Protein AF-A0A7Y8SS20-F1 (afdb_monomer_lite)

Radius of gyration: 17.13 Å; chains: 1; bounding box: 30×24×53 Å

Structure (mmCIF, N/CA/C/O backbone):
data_AF-A0A7Y8SS20-F1
#
_entry.id   AF-A0A7Y8SS20-F1
#
loop_
_atom_site.group_PDB
_atom_site.id
_atom_site.type_symbol
_atom_site.label_atom_id
_atom_site.label_alt_id
_atom_site.label_comp_id
_atom_site.label_asym_id
_atom_site.label_entity_id
_atom_site.label_seq_id
_atom_site.pdbx_PDB_ins_code
_atom_site.Cartn_x
_atom_site.Cartn_y
_atom_site.Cartn_z
_atom_site.occupancy
_atom_site.B_iso_or_equiv
_atom_site.auth_seq_id
_atom_site.auth_comp_id
_atom_site.auth_asym_id
_atom_site.auth_atom_id
_atom_site.pdbx_PDB_model_num
ATOM 1 N N . PRO A 1 1 ? -18.708 -18.074 33.729 1.00 55.59 1 PRO A N 1
ATOM 2 C CA . PRO A 1 1 ? -18.152 -16.998 32.873 1.00 55.59 1 PRO A CA 1
ATOM 3 C C . PRO A 1 1 ? -17.551 -15.880 33.739 1.00 55.59 1 PRO A C 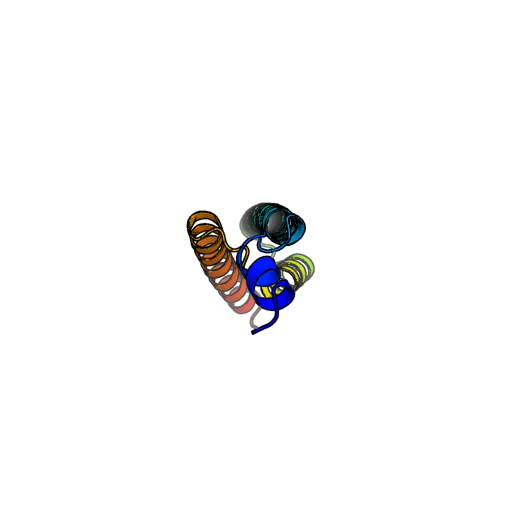1
ATOM 5 O O . PRO A 1 1 ? -18.288 -15.232 34.475 1.00 55.59 1 PRO A O 1
ATOM 8 N N . SER A 1 2 ? -16.221 -15.728 33.742 1.00 63.97 2 SER A N 1
ATOM 9 C CA . SER A 1 2 ? -15.551 -14.679 34.523 1.00 63.97 2 SER A CA 1
ATOM 10 C C . SER A 1 2 ? -15.852 -13.298 33.939 1.00 63.97 2 SER A C 1
ATOM 12 O O . SER A 1 2 ? -16.008 -13.142 32.728 1.00 63.97 2 SER A O 1
ATOM 14 N N . LEU A 1 3 ? -15.930 -12.292 34.809 1.00 58.44 3 LEU A N 1
ATOM 15 C CA . LEU A 1 3 ? -16.110 -10.889 34.431 1.00 58.44 3 LEU A CA 1
ATOM 16 C C . LEU A 1 3 ? -15.014 -10.417 33.456 1.00 58.44 3 LEU A C 1
ATOM 18 O O . LEU A 1 3 ? -15.296 -9.644 32.544 1.00 58.44 3 LEU A O 1
ATOM 22 N N . ASP A 1 4 ? -13.808 -10.979 33.571 1.00 54.84 4 ASP A N 1
ATOM 23 C CA . ASP A 1 4 ? -12.690 -10.741 32.651 1.00 54.84 4 ASP A CA 1
ATOM 24 C C . ASP A 1 4 ? -13.002 -11.156 31.204 1.00 54.84 4 ASP A C 1
ATOM 26 O O . ASP A 1 4 ? -12.598 -10.475 30.264 1.00 54.84 4 ASP A O 1
ATOM 30 N N . ALA A 1 5 ? -13.780 -12.226 31.004 1.00 64.25 5 ALA A N 1
ATOM 31 C CA . ALA A 1 5 ? -14.194 -12.671 29.672 1.00 64.25 5 ALA A CA 1
ATOM 32 C C . ALA A 1 5 ? -15.253 -11.748 29.041 1.00 64.25 5 ALA A C 1
ATOM 34 O O . ALA A 1 5 ? -15.360 -11.678 27.819 1.00 64.25 5 ALA A O 1
ATOM 35 N N . VAL A 1 6 ? -16.020 -11.020 29.861 1.00 59.47 6 VAL A N 1
ATOM 36 C CA . VAL A 1 6 ? -17.012 -10.032 29.400 1.00 59.47 6 VAL A CA 1
ATOM 37 C C . VAL A 1 6 ? -16.352 -8.668 29.162 1.00 59.47 6 VAL A C 1
ATOM 39 O O . VAL A 1 6 ? -16.690 -7.991 28.195 1.00 59.47 6 VAL A O 1
ATOM 42 N N . LEU A 1 7 ? -15.349 -8.294 29.963 1.00 56.59 7 LEU A N 1
ATOM 43 C CA . LEU A 1 7 ? -14.559 -7.072 29.769 1.00 56.59 7 LEU A CA 1
ATOM 44 C C . LEU A 1 7 ? -13.656 -7.140 28.530 1.00 56.59 7 LEU A C 1
ATOM 46 O O . LEU A 1 7 ? -13.555 -6.152 27.805 1.00 56.59 7 LEU A O 1
ATOM 50 N N . ALA A 1 8 ? -13.087 -8.310 28.218 1.00 60.16 8 ALA A N 1
ATOM 51 C CA . ALA A 1 8 ? -12.368 -8.540 26.961 1.00 60.16 8 ALA A CA 1
ATOM 52 C C . ALA A 1 8 ? -13.258 -8.354 25.714 1.00 60.16 8 ALA A C 1
ATOM 54 O O . ALA A 1 8 ? -12.752 -8.078 24.629 1.00 60.16 8 ALA A O 1
ATOM 55 N N . LEU A 1 9 ? -14.582 -8.471 25.871 1.00 55.97 9 LEU A N 1
ATOM 56 C CA . LEU A 1 9 ? -15.561 -8.315 24.796 1.00 55.97 9 LEU A CA 1
ATOM 57 C C . LEU A 1 9 ? -16.128 -6.883 24.689 1.00 55.97 9 LEU A C 1
ATOM 59 O O . LEU A 1 9 ? -16.699 -6.539 23.659 1.00 55.97 9 LEU A O 1
ATOM 63 N N . GLN A 1 10 ? -15.981 -6.045 25.726 1.00 61.78 10 GLN A N 1
ATOM 64 C CA . GLN A 1 10 ? -16.591 -4.704 25.801 1.00 61.78 10 GLN A CA 1
ATOM 65 C C . GLN A 1 10 ? -15.599 -3.536 25.637 1.00 61.78 10 GLN A C 1
ATOM 67 O O . GLN A 1 10 ? -16.009 -2.378 25.677 1.00 61.78 10 GLN A O 1
ATOM 72 N N . GLY A 1 11 ? -14.308 -3.809 25.417 1.00 49.03 11 GLY A N 1
ATOM 73 C CA . GLY A 1 11 ? -13.249 -2.796 25.459 1.00 49.03 11 GLY A CA 1
ATOM 74 C C . GLY A 1 11 ? -12.235 -2.869 24.321 1.00 49.03 11 GLY A C 1
ATOM 75 O O . GLY A 1 11 ? -11.050 -2.992 24.589 1.00 49.03 11 GLY A O 1
ATOM 76 N N . GLY A 1 12 ? -12.697 -2.740 23.073 1.00 49.69 12 GLY A N 1
ATOM 77 C CA . GLY A 1 12 ? -11.887 -2.282 21.939 1.00 49.69 12 GLY A CA 1
ATOM 78 C C . GLY A 1 12 ? -10.885 -3.291 21.372 1.00 49.69 12 GLY A C 1
ATOM 79 O O . GLY A 1 12 ? -9.880 -3.630 21.992 1.00 49.69 12 GLY A O 1
ATOM 80 N N . LEU A 1 13 ? -11.083 -3.671 20.109 1.00 52.91 13 LEU A N 1
ATOM 81 C CA . LEU A 1 13 ? -9.965 -4.124 19.283 1.00 52.91 13 LEU A CA 1
ATOM 82 C C . LEU A 1 13 ? -8.876 -3.047 19.372 1.00 52.91 13 LEU A C 1
ATOM 84 O O . LEU A 1 13 ? -9.155 -1.864 19.172 1.00 52.91 13 LEU A O 1
ATOM 88 N N . ALA A 1 14 ? -7.694 -3.460 19.839 1.00 55.72 14 ALA A N 1
ATOM 89 C CA . ALA A 1 14 ? -6.681 -2.592 20.431 1.00 55.72 14 ALA A CA 1
ATOM 90 C C . ALA A 1 14 ? -6.532 -1.259 19.668 1.00 55.72 14 ALA A C 1
ATOM 92 O O . ALA A 1 14 ? -6.368 -1.303 18.445 1.00 55.72 14 ALA A O 1
ATOM 93 N N . PRO A 1 15 ? -6.501 -0.091 20.347 1.00 59.09 15 PRO A N 1
ATOM 94 C CA . PRO A 1 15 ? -6.310 1.230 19.724 1.00 59.09 15 PRO A CA 1
ATOM 95 C C . PRO A 1 15 ? -5.162 1.298 18.699 1.00 59.09 15 PRO A C 1
ATOM 97 O O . PRO A 1 15 ? -5.137 2.156 17.816 1.00 59.09 15 PRO A O 1
ATOM 100 N N . ASP A 1 16 ? -4.215 0.369 18.805 1.00 80.06 16 ASP A N 1
ATOM 101 C CA . ASP A 1 16 ? -3.076 0.214 17.920 1.00 80.06 16 ASP A CA 1
ATOM 102 C C . ASP A 1 16 ? -3.429 -0.383 16.538 1.00 80.06 16 ASP A C 1
ATOM 104 O O . ASP A 1 16 ? -2.948 0.128 15.532 1.00 80.06 16 ASP A O 1
ATOM 108 N N . ALA A 1 17 ? -4.330 -1.369 16.424 1.00 89.56 17 ALA A N 1
ATOM 109 C CA . ALA A 1 17 ? -4.624 -2.037 15.143 1.00 89.56 17 ALA A CA 1
ATOM 110 C C . ALA A 1 17 ? -5.207 -1.072 14.101 1.00 89.56 17 ALA A C 1
ATOM 112 O O . ALA A 1 17 ? -4.684 -0.948 12.993 1.00 89.56 17 ALA A O 1
ATOM 113 N N . ARG A 1 18 ? -6.224 -0.288 14.483 1.00 90.56 18 ARG A N 1
ATOM 114 C CA . ARG A 1 18 ? -6.817 0.746 13.617 1.00 90.56 18 ARG A CA 1
ATOM 115 C C . ARG A 1 18 ? -5.759 1.729 13.106 1.00 90.56 18 ARG A C 1
ATOM 117 O O . ARG A 1 18 ? -5.704 2.054 11.922 1.00 90.56 18 ARG A O 1
ATOM 124 N N . SER A 1 19 ? -4.885 2.177 14.006 1.00 91.81 19 SER A N 1
ATOM 125 C CA . SER A 1 19 ? -3.819 3.135 13.710 1.00 91.81 19 SER A CA 1
ATOM 126 C C . SER A 1 19 ? -2.730 2.537 12.806 1.00 91.81 19 SER A C 1
ATOM 128 O O . SER A 1 19 ? -2.276 3.187 11.860 1.00 91.81 19 SER A O 1
ATOM 130 N N . ARG A 1 20 ? -2.321 1.286 13.056 1.00 93.94 20 ARG A N 1
ATOM 131 C CA . ARG A 1 20 ? -1.357 0.540 12.234 1.00 93.94 20 ARG A CA 1
ATOM 132 C C . ARG A 1 20 ? -1.897 0.276 10.839 1.00 93.94 20 ARG A C 1
ATOM 134 O O . ARG A 1 20 ? -1.186 0.569 9.881 1.00 93.94 20 ARG A O 1
ATOM 141 N N . GLN A 1 21 ? -3.139 -0.187 10.710 1.00 95.94 21 GLN A N 1
ATOM 142 C CA . GLN A 1 21 ? -3.747 -0.447 9.406 1.00 95.94 21 GLN A CA 1
ATOM 143 C C . GLN A 1 21 ? -3.967 0.836 8.611 1.00 95.94 21 GLN A C 1
ATOM 145 O O . GLN A 1 21 ? -3.644 0.869 7.429 1.00 95.94 21 GLN A O 1
ATOM 150 N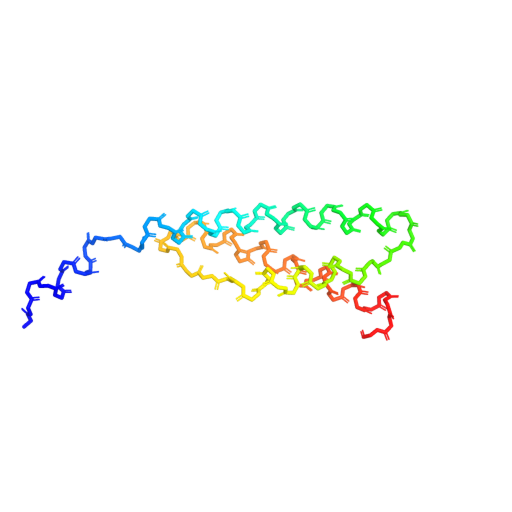 N . ALA A 1 22 ? -4.379 1.936 9.249 1.00 94.69 22 ALA A N 1
ATOM 151 C CA . ALA A 1 22 ? -4.451 3.230 8.570 1.00 94.69 22 ALA A CA 1
ATOM 152 C C . ALA A 1 22 ? -3.073 3.689 8.044 1.00 94.69 22 ALA A C 1
ATOM 154 O O . ALA A 1 22 ? -2.952 4.121 6.894 1.00 94.69 22 ALA A O 1
ATOM 155 N N . ARG A 1 23 ? -2.006 3.550 8.850 1.00 96.31 23 ARG A N 1
ATOM 156 C CA . ARG A 1 23 ? -0.625 3.838 8.413 1.00 96.31 23 ARG A CA 1
ATOM 157 C C . ARG A 1 23 ? -0.169 2.912 7.286 1.00 96.31 23 ARG A C 1
ATOM 159 O O . ARG A 1 23 ? 0.465 3.375 6.340 1.00 96.31 23 ARG A O 1
ATOM 166 N N . ARG A 1 24 ? -0.486 1.622 7.373 1.00 97.00 24 ARG A N 1
ATOM 167 C CA . ARG A 1 24 ? -0.199 0.620 6.340 1.00 97.00 24 ARG A CA 1
ATOM 168 C C . ARG A 1 24 ? -0.904 0.966 5.029 1.00 97.00 24 ARG A C 1
ATOM 170 O O . ARG A 1 24 ? -0.249 0.980 3.994 1.00 97.00 24 ARG A O 1
ATOM 177 N N . GLY A 1 25 ? -2.185 1.324 5.079 1.00 97.44 25 GLY A N 1
ATOM 178 C CA . GLY A 1 25 ? -2.956 1.773 3.922 1.00 97.44 25 GLY A CA 1
ATOM 179 C C . GLY A 1 25 ? -2.338 3.002 3.257 1.00 97.44 25 GLY A C 1
ATOM 180 O O . GLY A 1 25 ? -2.185 3.022 2.040 1.00 97.44 25 GLY A O 1
ATOM 181 N N . ARG A 1 26 ? -1.886 3.996 4.039 1.00 97.81 26 ARG A N 1
ATOM 182 C CA . ARG A 1 26 ? -1.137 5.143 3.492 1.00 97.81 26 ARG A CA 1
ATOM 183 C C . ARG A 1 26 ? 0.133 4.693 2.767 1.00 97.81 26 ARG A C 1
ATOM 185 O O . ARG A 1 26 ? 0.333 5.085 1.628 1.00 97.81 26 ARG A O 1
ATOM 192 N N . ARG A 1 27 ? 0.940 3.825 3.385 1.00 98.06 27 ARG A N 1
ATOM 193 C CA . ARG A 1 27 ? 2.169 3.299 2.765 1.00 98.06 27 ARG A CA 1
ATOM 194 C C . ARG A 1 27 ? 1.892 2.511 1.484 1.00 98.06 27 ARG A C 1
ATOM 196 O O . ARG A 1 27 ? 2.657 2.633 0.535 1.00 98.06 27 ARG A O 1
ATOM 203 N N . LEU A 1 28 ? 0.806 1.734 1.441 1.00 97.69 28 LEU A N 1
ATOM 204 C CA . LEU A 1 28 ? 0.368 1.037 0.229 1.00 97.69 28 LEU A CA 1
ATOM 205 C C . LEU A 1 28 ? 0.046 2.025 -0.889 1.00 97.69 28 LEU A C 1
ATOM 207 O O . LEU A 1 28 ? 0.543 1.857 -1.997 1.00 97.69 28 LEU A O 1
ATOM 211 N N . LEU A 1 29 ? -0.734 3.069 -0.599 1.00 97.75 29 LEU A N 1
ATOM 212 C CA . LEU A 1 29 ? -1.059 4.112 -1.574 1.00 97.75 29 LEU A CA 1
ATOM 213 C C . LEU A 1 29 ? 0.207 4.830 -2.074 1.00 97.75 29 LEU A C 1
ATOM 215 O O . LEU A 1 29 ? 0.408 4.930 -3.281 1.00 97.75 29 LEU A O 1
ATOM 219 N N . ASP A 1 30 ? 1.117 5.210 -1.174 1.00 97.50 30 ASP A N 1
ATOM 220 C CA . ASP A 1 30 ? 2.381 5.862 -1.542 1.00 97.50 30 ASP A CA 1
ATOM 221 C C . ASP A 1 30 ? 3.292 4.940 -2.383 1.00 97.50 30 ASP A C 1
ATOM 223 O O . ASP A 1 30 ? 4.027 5.386 -3.269 1.00 97.50 30 ASP A O 1
ATOM 227 N N . ALA A 1 31 ? 3.290 3.631 -2.110 1.00 95.81 31 ALA A N 1
ATOM 228 C CA . ALA A 1 31 ? 4.008 2.641 -2.914 1.00 95.81 31 ALA A CA 1
ATOM 229 C C . ALA A 1 31 ? 3.374 2.466 -4.303 1.00 95.81 31 ALA A C 1
ATOM 231 O O . ALA A 1 31 ? 4.098 2.400 -5.297 1.00 95.81 31 ALA A O 1
ATOM 232 N N . LEU A 1 32 ? 2.042 2.452 -4.389 1.00 94.62 32 LEU A N 1
ATOM 233 C CA . LEU A 1 32 ? 1.300 2.394 -5.650 1.00 94.62 32 LEU A CA 1
ATOM 234 C C . LEU A 1 32 ? 1.571 3.616 -6.537 1.00 94.62 32 LEU A C 1
ATOM 236 O O . LEU A 1 32 ? 1.788 3.463 -7.741 1.00 94.62 32 LEU A O 1
ATOM 240 N N . ASP A 1 33 ? 1.639 4.811 -5.956 1.00 95.56 33 ASP A N 1
ATOM 241 C CA . ASP A 1 33 ? 1.974 6.031 -6.696 1.00 95.56 33 ASP A CA 1
ATOM 242 C C . ASP A 1 33 ? 3.412 5.995 -7.233 1.00 95.56 33 ASP A C 1
ATOM 244 O O . ASP A 1 33 ? 3.661 6.342 -8.393 1.00 95.56 33 ASP A O 1
ATOM 248 N N . ARG A 1 34 ? 4.364 5.486 -6.439 1.00 94.44 34 ARG A N 1
ATOM 249 C CA . ARG A 1 34 ? 5.749 5.266 -6.894 1.00 94.44 34 ARG A CA 1
ATOM 250 C C . ARG A 1 34 ? 5.838 4.225 -8.006 1.00 94.44 34 ARG A C 1
ATOM 252 O O . ARG A 1 34 ? 6.596 4.421 -8.954 1.00 94.44 34 ARG A O 1
ATOM 259 N N . VAL A 1 35 ? 5.057 3.147 -7.927 1.00 91.06 35 VAL A N 1
ATOM 260 C CA . VAL A 1 35 ? 4.954 2.141 -8.995 1.00 91.06 35 VAL A CA 1
ATOM 261 C C . VAL A 1 35 ? 4.452 2.782 -10.280 1.00 91.06 35 VAL A C 1
ATOM 263 O O . VAL A 1 35 ? 5.072 2.613 -11.329 1.00 91.06 35 VAL A O 1
ATOM 266 N N . ARG A 1 36 ? 3.371 3.564 -10.198 1.00 90.31 36 ARG A N 1
ATOM 267 C CA . ARG A 1 36 ? 2.820 4.279 -11.350 1.00 90.31 36 ARG A CA 1
ATOM 268 C C . ARG A 1 36 ? 3.865 5.196 -11.980 1.00 90.31 36 ARG A C 1
ATOM 270 O O . ARG A 1 36 ? 4.041 5.162 -13.194 1.00 90.31 36 ARG A O 1
ATOM 277 N N . ALA A 1 37 ? 4.577 5.980 -11.173 1.00 92.88 37 ALA A N 1
ATOM 278 C CA . ALA A 1 37 ? 5.634 6.858 -11.663 1.00 92.88 37 ALA A CA 1
ATOM 279 C C . ALA A 1 37 ? 6.781 6.076 -12.327 1.00 92.88 37 ALA A C 1
ATOM 281 O O . ALA A 1 37 ? 7.251 6.465 -13.393 1.00 92.88 37 ALA A O 1
ATOM 282 N N . ALA A 1 38 ? 7.217 4.958 -11.741 1.00 89.19 38 ALA A N 1
ATOM 283 C CA . ALA A 1 38 ? 8.272 4.127 -12.317 1.00 89.19 38 ALA A CA 1
ATOM 284 C C . ALA A 1 38 ? 7.857 3.521 -13.667 1.00 89.19 38 ALA A C 1
ATOM 286 O O . ALA A 1 38 ? 8.620 3.596 -14.630 1.00 89.19 38 ALA A O 1
ATOM 287 N N . LEU A 1 39 ? 6.626 3.009 -13.764 1.00 85.44 39 LEU A N 1
ATOM 288 C CA . LEU A 1 39 ? 6.081 2.444 -14.999 1.00 85.44 39 LEU A CA 1
ATOM 289 C C . LEU A 1 39 ? 5.960 3.483 -16.116 1.00 85.44 39 LEU A C 1
ATOM 291 O O . LEU A 1 39 ? 6.272 3.176 -17.263 1.00 85.44 39 LEU A O 1
ATOM 295 N N . LEU A 1 40 ? 5.567 4.719 -15.792 1.00 89.38 40 LEU A N 1
ATOM 296 C CA . LEU A 1 40 ? 5.548 5.822 -16.761 1.00 89.38 40 LEU A CA 1
ATOM 297 C C . LEU A 1 40 ? 6.947 6.156 -17.300 1.00 89.38 40 LEU A C 1
ATOM 299 O O . LEU A 1 40 ? 7.069 6.611 -18.432 1.00 89.38 40 LEU A O 1
ATOM 303 N N . ASN A 1 41 ? 7.994 5.880 -16.521 1.00 88.12 41 ASN A N 1
ATOM 304 C CA . ASN A 1 41 ? 9.390 6.002 -16.939 1.00 88.12 41 ASN A CA 1
ATOM 305 C C . ASN A 1 41 ? 9.946 4.711 -17.576 1.00 88.12 41 ASN A C 1
ATOM 307 O O . ASN A 1 41 ? 11.141 4.633 -17.851 1.00 88.12 41 ASN A O 1
ATOM 311 N N . GLY A 1 42 ? 9.109 3.690 -17.794 1.00 84.44 42 GLY A N 1
ATOM 312 C CA . GLY A 1 42 ? 9.505 2.415 -18.399 1.00 84.44 42 GLY A CA 1
ATOM 313 C C . GLY A 1 42 ? 10.268 1.468 -17.467 1.00 84.44 42 GLY A C 1
ATOM 314 O O . GLY A 1 42 ? 10.915 0.539 -17.943 1.00 84.44 42 GLY A O 1
ATOM 315 N N . VAL A 1 43 ? 10.211 1.679 -16.148 1.00 85.56 43 VAL A N 1
ATOM 316 C CA . VAL A 1 43 ? 10.934 0.873 -15.153 1.00 85.56 43 VAL A CA 1
ATOM 317 C C . VAL A 1 43 ? 9.951 0.093 -14.279 1.00 85.56 43 VAL A C 1
ATOM 319 O O . VAL A 1 43 ? 8.975 0.648 -13.784 1.00 85.56 43 VAL A O 1
ATOM 322 N N . ALA A 1 44 ? 10.241 -1.187 -14.023 1.00 80.31 44 ALA A N 1
ATOM 323 C CA . ALA A 1 44 ? 9.520 -2.026 -13.060 1.00 80.31 44 ALA A CA 1
ATOM 324 C C . ALA A 1 44 ? 10.428 -2.363 -11.852 1.00 80.31 44 ALA A C 1
ATOM 326 O O . ALA A 1 44 ? 11.172 -3.347 -11.895 1.00 80.31 44 ALA A O 1
ATOM 327 N N . PRO A 1 45 ? 10.427 -1.562 -10.765 1.00 83.75 45 PRO A N 1
ATOM 328 C CA . PRO A 1 45 ? 11.415 -1.710 -9.697 1.00 83.75 45 PRO A CA 1
ATOM 329 C C . PRO A 1 45 ? 11.132 -2.931 -8.814 1.00 83.75 45 PRO A C 1
ATOM 331 O O . PRO A 1 45 ? 10.073 -3.033 -8.193 1.00 83.75 45 PRO A O 1
ATOM 334 N N . ALA A 1 46 ? 12.110 -3.831 -8.684 1.00 90.81 46 ALA A N 1
ATOM 335 C CA . ALA A 1 46 ? 12.014 -4.994 -7.796 1.00 90.81 46 ALA A CA 1
ATOM 336 C C . ALA A 1 46 ? 11.779 -4.599 -6.325 1.00 90.81 46 ALA A C 1
ATOM 338 O O . ALA A 1 46 ? 10.964 -5.217 -5.650 1.00 90.81 46 ALA A O 1
ATOM 339 N N . ALA A 1 47 ? 12.416 -3.521 -5.855 1.00 91.50 47 ALA A N 1
ATOM 340 C CA . ALA A 1 47 ? 12.244 -3.034 -4.487 1.00 91.50 47 ALA A CA 1
ATOM 341 C C . ALA A 1 47 ? 10.794 -2.618 -4.175 1.00 91.50 47 ALA A C 1
ATOM 343 O O . ALA A 1 47 ? 10.289 -2.942 -3.104 1.00 91.50 47 ALA A O 1
ATOM 344 N N . LEU A 1 48 ? 10.100 -1.962 -5.116 1.00 91.25 48 LEU A N 1
ATOM 345 C CA . LEU A 1 48 ? 8.695 -1.576 -4.927 1.00 91.25 48 LEU A CA 1
ATOM 346 C C . LEU A 1 48 ? 7.765 -2.795 -4.925 1.00 91.25 48 LEU A C 1
ATOM 348 O O . LEU A 1 48 ? 6.804 -2.827 -4.160 1.00 91.25 48 LEU A O 1
ATOM 352 N N . ARG A 1 49 ? 8.063 -3.821 -5.735 1.00 93.25 49 ARG A N 1
ATOM 353 C CA . ARG A 1 49 ? 7.330 -5.097 -5.691 1.00 93.25 49 ARG A CA 1
ATOM 354 C C . ARG A 1 49 ? 7.459 -5.774 -4.331 1.00 93.25 49 ARG A C 1
ATOM 356 O O . ARG A 1 49 ? 6.454 -6.183 -3.754 1.00 93.25 49 ARG A O 1
ATOM 363 N N . GLU A 1 50 ? 8.679 -5.863 -3.806 1.00 94.88 50 GLU A N 1
ATOM 364 C CA . GLU A 1 50 ? 8.918 -6.449 -2.485 1.00 94.88 50 GLU A CA 1
ATOM 365 C C . GLU A 1 50 ? 8.268 -5.637 -1.361 1.00 94.88 50 GLU A C 1
ATOM 367 O O . GLU A 1 50 ? 7.695 -6.216 -0.437 1.00 94.88 50 GLU A O 1
ATOM 372 N N . GLU A 1 51 ? 8.272 -4.306 -1.466 1.00 95.31 51 GLU A N 1
ATOM 373 C CA . GLU A 1 51 ? 7.575 -3.428 -0.525 1.00 95.31 51 GLU A CA 1
ATOM 374 C C . GLU A 1 51 ? 6.060 -3.688 -0.521 1.00 95.31 51 GLU A C 1
ATOM 376 O O . GLU A 1 51 ? 5.478 -3.901 0.545 1.00 95.31 51 GLU A O 1
ATOM 381 N N . LEU A 1 52 ? 5.422 -3.754 -1.697 1.00 95.31 52 LEU A N 1
ATOM 382 C CA . LEU A 1 52 ? 3.994 -4.069 -1.818 1.00 95.31 52 LEU A CA 1
ATOM 383 C C . LEU A 1 52 ? 3.665 -5.457 -1.251 1.00 95.31 52 LEU A C 1
ATOM 385 O O . LEU A 1 52 ? 2.691 -5.602 -0.513 1.00 95.31 52 LEU A O 1
ATOM 389 N N . ARG A 1 53 ? 4.497 -6.471 -1.527 1.00 96.06 53 ARG A N 1
ATOM 390 C CA . ARG A 1 53 ? 4.354 -7.822 -0.955 1.00 96.06 53 ARG A CA 1
ATOM 391 C C . ARG A 1 53 ? 4.451 -7.806 0.568 1.00 96.06 53 ARG A C 1
ATOM 393 O O . ARG A 1 53 ? 3.651 -8.454 1.242 1.00 96.06 53 ARG A O 1
ATOM 400 N N . ALA A 1 54 ? 5.428 -7.086 1.116 1.00 97.19 54 ALA A N 1
ATOM 401 C CA . ALA A 1 54 ? 5.629 -6.980 2.555 1.00 97.19 54 ALA A CA 1
ATOM 402 C C . ALA A 1 54 ? 4.452 -6.285 3.244 1.00 97.19 54 ALA A C 1
ATOM 404 O O . ALA A 1 54 ? 3.947 -6.804 4.238 1.00 97.19 54 ALA A O 1
ATOM 405 N N . LEU A 1 55 ? 3.973 -5.169 2.687 1.00 96.88 55 LEU A N 1
ATOM 406 C CA . LEU A 1 55 ? 2.786 -4.476 3.185 1.00 96.88 55 LEU A CA 1
ATOM 407 C C . LEU A 1 55 ? 1.545 -5.369 3.076 1.00 96.88 55 LEU A C 1
ATOM 409 O O . LEU A 1 55 ? 0.784 -5.461 4.034 1.00 96.88 55 LEU A O 1
ATOM 413 N N . GLY A 1 56 ? 1.363 -6.101 1.974 1.00 95.56 56 GLY A N 1
ATOM 414 C CA . GLY A 1 56 ? 0.267 -7.060 1.787 1.00 95.56 56 GLY A CA 1
ATOM 415 C C . GLY A 1 56 ? 0.144 -8.078 2.928 1.00 95.56 56 GLY A C 1
ATOM 416 O O . GLY A 1 56 ? -0.949 -8.317 3.430 1.00 95.56 56 GLY A O 1
ATOM 417 N N . ARG A 1 57 ? 1.274 -8.597 3.426 1.00 96.81 57 ARG A N 1
ATOM 418 C CA . ARG A 1 57 ? 1.314 -9.573 4.534 1.00 96.81 57 ARG A CA 1
ATOM 419 C C . ARG A 1 57 ? 0.973 -8.999 5.914 1.00 96.81 57 ARG A C 1
ATOM 421 O O . ARG A 1 57 ? 0.802 -9.767 6.852 1.00 96.81 57 ARG A O 1
ATOM 428 N N . GLN A 1 58 ? 0.902 -7.677 6.056 1.00 95.62 58 GLN A N 1
ATOM 429 C CA . GLN A 1 58 ? 0.631 -6.990 7.327 1.00 95.62 58 GLN A CA 1
ATOM 430 C C . GLN A 1 58 ? -0.857 -6.671 7.545 1.00 95.62 58 GLN A C 1
ATOM 432 O O . GLN A 1 58 ? -1.186 -5.918 8.464 1.00 95.62 58 GLN A O 1
ATOM 437 N N . ALA A 1 59 ? -1.748 -7.168 6.683 1.00 95.06 59 ALA A N 1
ATOM 438 C CA . ALA A 1 59 ? -3.183 -6.959 6.828 1.00 95.06 59 ALA A CA 1
ATOM 439 C C . ALA A 1 59 ? -3.691 -7.573 8.141 1.00 95.06 59 ALA A C 1
ATOM 441 O O . ALA A 1 59 ? -3.387 -8.723 8.458 1.00 95.06 59 ALA A O 1
ATOM 442 N N . GLU A 1 60 ? -4.475 -6.806 8.892 1.00 93.88 60 GLU A N 1
ATOM 443 C CA . GLU A 1 60 ? -5.104 -7.258 10.133 1.00 93.88 60 GLU A CA 1
ATOM 444 C C . GLU A 1 60 ? -6.498 -6.625 10.275 1.00 93.88 60 GLU A C 1
ATOM 446 O O . GLU A 1 60 ? -6.755 -5.556 9.723 1.00 93.88 60 GLU A O 1
ATOM 451 N N . THR A 1 61 ? -7.404 -7.279 11.001 1.00 91.44 61 THR A N 1
ATOM 452 C CA . THR A 1 61 ? -8.749 -6.749 11.284 1.00 91.44 61 THR A CA 1
ATOM 453 C C . THR A 1 61 ? -8.675 -5.680 12.368 1.00 91.44 61 THR A C 1
ATOM 455 O O . THR A 1 61 ? -8.033 -5.885 13.400 1.00 91.44 61 THR A O 1
ATOM 458 N N . THR A 1 62 ? -9.335 -4.543 12.155 1.00 89.69 62 THR A N 1
ATOM 459 C CA . THR A 1 62 ? -9.281 -3.405 13.085 1.00 89.69 62 THR A CA 1
ATOM 460 C C . THR A 1 62 ? -10.487 -3.319 14.008 1.00 89.69 62 THR A C 1
ATOM 462 O O . THR A 1 62 ? -10.400 -2.657 15.042 1.00 89.69 62 THR A O 1
ATOM 465 N N . GLY A 1 63 ? -11.596 -3.974 13.651 1.00 89.12 63 GLY A N 1
ATOM 466 C CA . GLY A 1 63 ? -12.864 -3.863 14.380 1.00 89.12 63 GLY A CA 1
ATOM 467 C C . GLY A 1 63 ? -13.744 -2.704 13.952 1.00 89.12 63 GLY A C 1
ATOM 468 O O . GLY A 1 63 ? -14.825 -2.523 14.502 1.00 89.12 63 GLY A O 1
ATOM 469 N N . ASP A 1 64 ? -13.267 -1.912 12.999 1.00 90.56 64 ASP A N 1
ATOM 470 C CA . ASP A 1 64 ? -14.035 -0.893 12.310 1.00 90.56 64 ASP A CA 1
ATOM 471 C C . ASP A 1 64 ? -14.343 -1.429 10.909 1.00 90.56 64 ASP A C 1
ATOM 473 O O . ASP A 1 64 ? -13.473 -1.446 10.036 1.00 90.56 64 ASP A O 1
ATOM 477 N N . ASP A 1 65 ? -15.583 -1.874 10.701 1.00 93.31 65 ASP A N 1
ATOM 478 C CA . ASP A 1 65 ? -16.019 -2.488 9.443 1.00 93.31 65 ASP A CA 1
ATOM 479 C C . ASP A 1 65 ? -15.795 -1.578 8.228 1.00 93.31 65 ASP A C 1
ATOM 481 O O . ASP A 1 65 ? -15.482 -2.062 7.136 1.00 93.31 65 ASP A O 1
ATOM 485 N N . GLY A 1 66 ? -15.930 -0.260 8.413 1.00 94.62 66 GLY A N 1
ATOM 486 C CA . GLY A 1 66 ? -15.728 0.727 7.358 1.00 94.62 66 GLY A CA 1
ATOM 487 C C . GLY A 1 66 ? -14.257 0.847 6.975 1.00 94.62 66 GLY A C 1
ATOM 488 O O . GLY A 1 66 ? -13.917 0.821 5.789 1.00 94.62 66 GLY A O 1
ATOM 489 N N . LEU A 1 67 ? -13.372 0.923 7.971 1.00 94.06 67 LEU A N 1
ATOM 490 C CA . LEU A 1 67 ? -11.931 0.922 7.727 1.00 94.06 67 LEU A CA 1
ATOM 491 C C . LEU A 1 67 ? -11.472 -0.401 7.110 1.00 94.06 67 LEU A C 1
ATOM 493 O O . LEU A 1 67 ? -10.721 -0.388 6.138 1.00 94.06 67 LEU A O 1
ATOM 497 N N . ASP A 1 68 ? -11.942 -1.529 7.633 1.00 95.88 68 ASP A N 1
ATOM 498 C CA . ASP A 1 68 ? -11.563 -2.851 7.142 1.00 95.88 68 ASP A CA 1
ATOM 499 C C . ASP A 1 68 ? -12.039 -3.063 5.696 1.00 95.88 68 ASP A C 1
ATOM 501 O O . ASP A 1 68 ? -11.314 -3.637 4.881 1.00 95.88 68 ASP A O 1
ATOM 505 N N . ALA A 1 69 ? -13.224 -2.559 5.336 1.00 97.50 69 ALA A N 1
ATOM 506 C CA . ALA A 1 69 ? -13.705 -2.564 3.955 1.00 97.50 69 ALA A CA 1
ATOM 507 C C . ALA A 1 69 ? -12.816 -1.732 3.026 1.00 97.50 69 ALA A C 1
ATOM 509 O O . ALA A 1 69 ? -12.418 -2.219 1.966 1.00 97.50 69 ALA A O 1
ATOM 510 N N . LEU A 1 70 ? -12.451 -0.520 3.445 1.00 97.31 70 LEU A N 1
ATOM 511 C CA . LEU A 1 70 ? -11.557 0.340 2.673 1.00 97.31 70 LEU A CA 1
ATOM 512 C C . LEU A 1 70 ? -10.165 -0.288 2.507 1.00 97.31 70 LEU A C 1
ATOM 514 O O . LEU A 1 70 ? -9.598 -0.259 1.415 1.00 97.31 70 LEU A O 1
ATOM 518 N N . MET A 1 71 ? -9.611 -0.882 3.567 1.00 97.50 71 MET A N 1
ATOM 519 C CA . MET A 1 71 ? -8.309 -1.550 3.499 1.00 97.50 71 MET A CA 1
ATOM 520 C C . MET A 1 71 ? -8.341 -2.738 2.534 1.00 97.50 71 MET A C 1
ATOM 522 O O . MET A 1 71 ? -7.424 -2.873 1.728 1.00 97.50 71 MET A O 1
ATOM 526 N N . ARG A 1 72 ? -9.421 -3.535 2.523 1.00 98.00 72 ARG A N 1
ATOM 527 C CA . ARG A 1 72 ? -9.601 -4.622 1.543 1.00 98.00 72 ARG A CA 1
ATOM 528 C C . ARG A 1 72 ? -9.610 -4.122 0.097 1.00 98.00 72 ARG A C 1
ATOM 530 O O . ARG A 1 72 ? -9.052 -4.789 -0.777 1.00 98.00 72 ARG A O 1
ATOM 5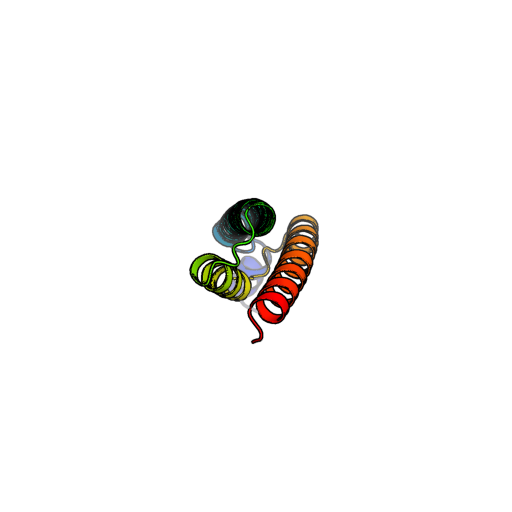37 N N . GLU A 1 73 ? -10.217 -2.968 -0.176 1.00 98.06 73 GLU A N 1
ATOM 538 C CA . GLU A 1 73 ? -10.198 -2.372 -1.519 1.00 98.06 73 GLU A CA 1
ATOM 539 C C . GLU A 1 73 ? -8.774 -1.967 -1.932 1.00 98.06 73 GLU A C 1
ATOM 541 O O . GLU A 1 73 ? -8.323 -2.296 -3.035 1.00 98.06 73 GLU A O 1
ATOM 546 N N . ILE A 1 74 ? -8.037 -1.313 -1.029 1.00 97.25 74 ILE A N 1
ATOM 547 C CA . ILE A 1 74 ? -6.637 -0.925 -1.259 1.00 97.25 74 ILE A CA 1
ATOM 548 C C . ILE A 1 74 ? -5.766 -2.166 -1.489 1.00 97.25 74 ILE A C 1
ATOM 550 O O . ILE A 1 74 ? -4.978 -2.188 -2.435 1.00 97.25 74 ILE A O 1
ATOM 554 N N . ASP A 1 75 ? -5.943 -3.212 -0.683 1.00 97.44 75 ASP A N 1
ATOM 555 C CA . ASP A 1 75 ? -5.210 -4.475 -0.804 1.00 97.44 75 ASP A CA 1
ATOM 556 C C . ASP A 1 75 ? -5.501 -5.182 -2.131 1.00 97.44 75 ASP A C 1
ATOM 558 O O . ASP A 1 75 ? -4.583 -5.671 -2.793 1.00 97.44 75 ASP A O 1
ATOM 562 N N . THR A 1 76 ? -6.759 -5.168 -2.577 1.00 97.75 76 THR A N 1
ATOM 563 C CA . THR A 1 76 ? -7.150 -5.716 -3.883 1.00 97.75 76 THR A CA 1
ATOM 564 C C . THR A 1 76 ? -6.452 -4.971 -5.019 1.00 97.75 76 THR A C 1
ATOM 566 O O . THR A 1 76 ? -5.885 -5.596 -5.918 1.00 97.75 76 THR A O 1
ATOM 569 N N . ARG A 1 77 ? -6.424 -3.632 -4.971 1.00 95.75 77 ARG A N 1
ATOM 570 C CA . ARG A 1 77 ? -5.690 -2.828 -5.958 1.00 95.75 77 ARG A CA 1
ATOM 571 C C . ARG A 1 77 ? -4.191 -3.127 -5.915 1.00 95.75 77 ARG A C 1
ATOM 573 O O . ARG A 1 77 ? -3.592 -3.316 -6.969 1.00 95.75 77 ARG A O 1
ATOM 580 N N . ALA A 1 78 ? -3.596 -3.221 -4.727 1.00 96.12 78 ALA A N 1
ATOM 581 C CA . ALA A 1 78 ? -2.182 -3.552 -4.563 1.00 96.12 78 ALA A CA 1
ATOM 582 C C . ALA A 1 78 ? -1.823 -4.921 -5.152 1.00 96.12 78 ALA A C 1
ATOM 584 O O . ALA A 1 78 ? -0.816 -5.037 -5.849 1.00 96.12 78 ALA A O 1
ATOM 585 N N . ALA A 1 79 ? -2.668 -5.932 -4.945 1.00 95.88 79 ALA A N 1
ATOM 586 C CA . ALA A 1 79 ? -2.483 -7.258 -5.526 1.00 95.88 79 ALA A CA 1
ATOM 587 C C . ALA A 1 79 ? -2.537 -7.228 -7.063 1.00 95.88 79 ALA A C 1
ATOM 589 O O . ALA A 1 79 ? -1.702 -7.844 -7.726 1.00 95.88 79 ALA A O 1
ATOM 590 N N . VAL A 1 80 ? -3.477 -6.470 -7.638 1.00 95.88 80 VAL A N 1
ATOM 591 C CA . VAL A 1 80 ? -3.587 -6.302 -9.095 1.00 95.88 80 VAL A CA 1
ATOM 592 C C . VAL A 1 80 ? -2.360 -5.595 -9.672 1.00 95.88 80 VAL A C 1
ATOM 594 O O . VAL A 1 80 ? -1.820 -6.045 -10.683 1.00 95.88 80 VAL A O 1
ATOM 597 N N . GLU A 1 81 ? -1.898 -4.508 -9.054 1.00 92.94 81 GLU A N 1
ATOM 598 C CA . GLU A 1 81 ? -0.713 -3.788 -9.538 1.00 92.94 81 GLU A CA 1
ATOM 599 C C . GLU A 1 81 ? 0.566 -4.618 -9.394 1.00 92.94 81 GLU A C 1
ATOM 601 O O . GLU A 1 81 ? 1.395 -4.627 -10.303 1.00 92.94 81 GLU A O 1
ATOM 606 N N . LEU A 1 82 ? 0.700 -5.395 -8.316 1.00 93.44 82 LEU A N 1
ATOM 607 C CA . LEU A 1 82 ? 1.794 -6.350 -8.172 1.00 93.44 82 LEU A CA 1
ATOM 608 C C . LEU A 1 82 ? 1.776 -7.402 -9.292 1.00 93.44 82 LEU A C 1
ATOM 610 O O . LEU A 1 82 ? 2.808 -7.640 -9.913 1.00 93.44 82 LEU A O 1
ATOM 614 N N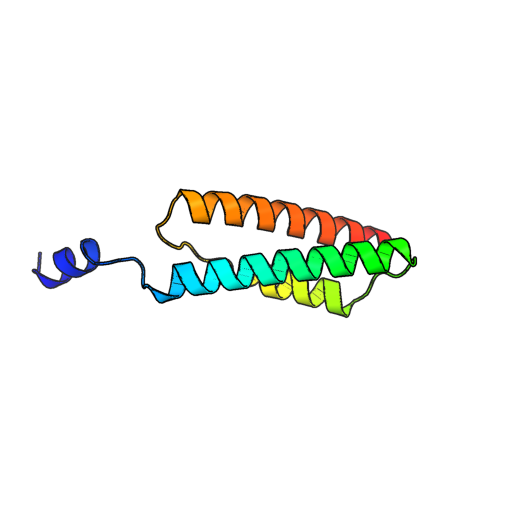 . ALA A 1 83 ? 0.610 -7.972 -9.610 1.00 92.12 83 ALA A N 1
ATOM 615 C CA . ALA A 1 83 ? 0.481 -8.944 -10.695 1.00 92.12 83 ALA A CA 1
ATOM 616 C C . ALA A 1 83 ? 0.837 -8.341 -12.066 1.00 92.12 83 ALA A C 1
ATOM 618 O O . ALA A 1 83 ? 1.498 -8.984 -12.881 1.00 92.12 83 ALA A O 1
ATOM 619 N N . LYS A 1 84 ? 0.442 -7.089 -12.333 1.00 88.31 84 LYS A N 1
ATOM 620 C CA . LYS A 1 84 ? 0.842 -6.374 -13.557 1.00 88.31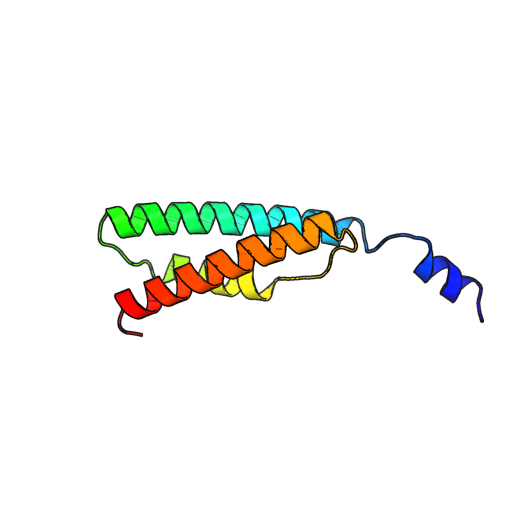 84 LYS A CA 1
ATOM 621 C C . LYS A 1 84 ? 2.355 -6.167 -13.621 1.00 88.31 84 LYS A C 1
ATOM 623 O O . LYS A 1 84 ? 2.940 -6.348 -14.687 1.00 88.31 84 LYS A O 1
ATOM 628 N N . LEU A 1 85 ? 2.979 -5.805 -12.499 1.00 87.31 85 LEU A N 1
ATOM 629 C CA . LEU A 1 85 ? 4.429 -5.639 -12.409 1.00 87.31 85 LEU A CA 1
ATOM 630 C C . LEU A 1 85 ? 5.180 -6.951 -12.625 1.00 87.31 85 LEU A C 1
ATOM 632 O O . LEU A 1 85 ? 6.192 -6.949 -13.320 1.00 87.31 85 LEU A O 1
ATOM 636 N N . ASP A 1 86 ? 4.697 -8.056 -12.061 1.00 88.12 86 ASP A N 1
ATO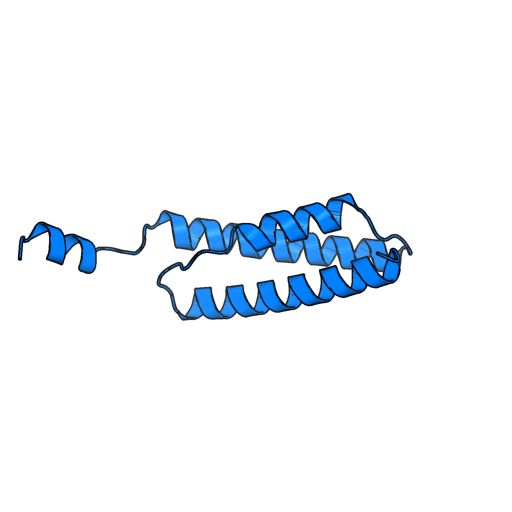M 637 C CA . ASP A 1 86 ? 5.293 -9.379 -12.263 1.00 88.12 86 ASP A CA 1
ATOM 638 C C . ASP A 1 86 ? 5.212 -9.792 -13.738 1.00 88.12 86 ASP A C 1
ATOM 640 O O . ASP A 1 86 ? 6.240 -10.100 -14.344 1.00 88.12 86 ASP A O 1
ATOM 644 N N . ARG A 1 87 ? 4.053 -9.589 -14.382 1.00 86.12 87 ARG A N 1
ATOM 645 C CA . ARG A 1 87 ? 3.911 -9.786 -15.833 1.00 86.12 87 ARG A CA 1
ATOM 646 C C . ARG A 1 87 ? 4.856 -8.918 -16.663 1.00 86.12 87 ARG A C 1
ATOM 648 O O . ARG A 1 87 ? 5.411 -9.410 -17.640 1.00 86.12 87 ARG A O 1
ATOM 655 N N . ALA A 1 88 ? 5.030 -7.645 -16.306 1.00 81.06 88 ALA A N 1
ATOM 656 C CA . ALA A 1 88 ? 5.950 -6.743 -17.004 1.00 81.06 88 ALA A CA 1
ATOM 657 C C . ALA A 1 88 ? 7.422 -7.143 -16.804 1.00 81.06 88 ALA A C 1
ATOM 659 O O . ALA A 1 88 ? 8.237 -6.964 -17.705 1.00 81.06 88 ALA A O 1
ATOM 660 N N . ALA A 1 89 ? 7.754 -7.702 -15.640 1.00 79.75 89 ALA A N 1
ATOM 661 C CA . ALA A 1 89 ? 9.081 -8.218 -15.327 1.00 79.75 89 ALA A CA 1
ATOM 662 C C . ALA A 1 89 ? 9.339 -9.631 -15.887 1.00 79.75 89 ALA A C 1
ATOM 664 O O . ALA A 1 89 ? 10.465 -10.113 -15.780 1.00 79.75 89 ALA A O 1
ATOM 665 N N . GLY A 1 90 ? 8.327 -10.289 -16.464 1.00 76.75 90 GLY A N 1
ATOM 666 C CA . GLY A 1 90 ? 8.423 -11.655 -16.984 1.00 76.75 90 GLY A CA 1
ATOM 667 C C . GLY A 1 90 ? 8.535 -12.731 -15.899 1.00 76.75 90 GLY A C 1
ATOM 668 O O . GLY A 1 90 ? 9.139 -13.770 -16.158 1.00 76.75 90 GLY A O 1
ATOM 669 N N . VAL A 1 91 ? 8.001 -12.469 -14.699 1.00 59.44 91 VAL A N 1
ATOM 670 C CA . VAL A 1 91 ? 8.017 -13.375 -13.533 1.00 59.44 91 VAL A CA 1
ATOM 671 C C . VAL A 1 91 ? 6.610 -13.871 -13.223 1.00 59.44 91 VAL A C 1
ATOM 673 O O . VAL A 1 91 ? 5.659 -13.075 -13.394 1.00 59.44 91 VAL A O 1
#

Sequence (91 aa):
PSLDAVLALQGGLAPDARSRQARRGRRLLDALDRVRAALLNGVAPAALREELRALGRQAETTGDDGLDALMREIDTRAAVELAKLDRAAGV

Foldseek 3Di:
DDPVVVCVVVDFPDPVLLVVLVVLLVQLVVLVVVCVVQVVVVHLDPVSLVSLVVSLVPDDDGVPPVSNVVSVVSSVVSVVSSVVSCVSVVD

pLDDT: mean 86.4, std 14.31, range [49.03, 98.06]

Secondary structure (DSSP, 8-state):
--HHHHHHHHS-S-HHHHHHHHHHHHHHHHHHHHHHHHHHTT---HHHHHHHHHHHTT----S-HHHHHHHHHHHHHHHHHHHHHHHHHT-